Protein AF-A0A8V0X7R8-F1 (afdb_monomer)

Organism: Gallus gallus (NCBI:txid9031)

Foldseek 3Di:
DPQQQDPAAQDFGDLLVLLCLQADDPVVCVVVVHDDQCPDPSGPPNVHNDDPVDDSNVVNVVVVVVVVVVVVCVVVVVDDDPDPPDD

pLDDT: mean 88.27, std 10.84, range [44.47, 96.19]

Radius of gyration: 16.26 Å; Cα contacts (8 Å, |Δi|>4): 74; chains: 1; bounding box: 36×31×41 Å

Nearest PDB structures (foldseek):
  5i0h-assembly1_A  TM=9.943E-01  e=3.169E-09  Homo sapiens
  1mne-assembly1_A  TM=9.671E-01  e=3.871E-07  Dictyostelium discoideum
  1mmd-assembly1_A  TM=9.704E-01  e=7.246E-07  Dictyostelium discoideum
  2xo8-assembly1_A  TM=9.640E-01  e=9.573E-07  Dictyostelium discoideum
  3mkd-assembly1_A  TM=9.697E-01  e=1.265E-06  Dictyostelium discoideum

Mean predicted aligned error: 6.34 Å

Solvent-accessible surface area (backbone atoms only — not comparable to full-atom values): 5350 Å² total; per-residue (Å²): 136,60,56,69,80,50,55,56,81,67,36,57,50,70,64,65,62,54,7,48,64,60,45,57,53,70,72,54,28,61,76,68,72,58,67,63,61,78,80,35,75,62,40,43,75,23,78,24,79,80,58,94,90,59,57,41,43,57,53,27,53,52,51,50,53,51,52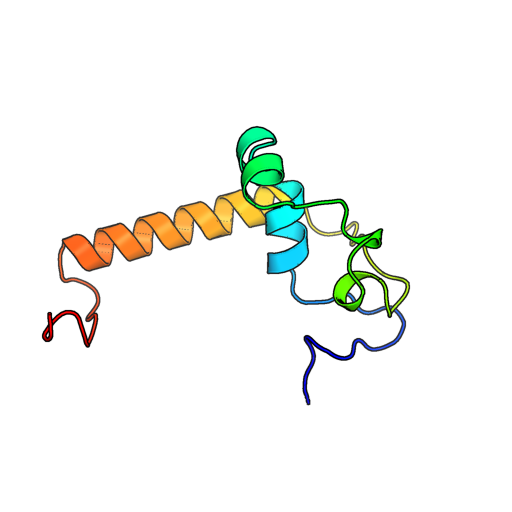,52,52,52,51,50,36,41,76,72,63,77,44,92,74,95,76,87,87,81,129

Sequence (87 aa):
QNRVVRQNPGERNYHIFYALLAGIEEREKDAFYLSVPENYHYLNQSGCIVDKTISDKDSFKEVISFIWILWEMQSYGVIYRPEMSKM

InterPro domains:
  IPR001609 Myosin head, motor domain-like [PF00063] (2-66)
  IPR001609 Myosin head, motor domain-like [PS51456] (1-87)
  IPR027417 P-loop containing nucleoside triphosphate hydrolase [SSF52540] (2-67)
  IPR036961 Kinesin motor domain superfamily [G3DSA:3.40.850.10] (1-84)
  IPR051724 Actin-based Motor Myosin [PTHR46049] (1-67)

Secondary structure (DSSP, 8-state):
--TTT---TT----HHHHHHHHHS-HHHHHHTT---GGG-TTTSTTS----TTS-HHHHHHHHHHHHHHHHHHHHTTSS--------

Structure (mmCIF, N/CA/C/O backbone):
data_AF-A0A8V0X7R8-F1
#
_entry.id   AF-A0A8V0X7R8-F1
#
loop_
_atom_site.group_PDB
_atom_site.id
_atom_site.type_symbol
_atom_site.label_atom_id
_atom_site.label_alt_id
_atom_site.label_comp_id
_atom_site.label_asym_id
_atom_site.label_entity_id
_atom_site.label_seq_id
_atom_site.pdbx_PDB_ins_code
_atom_site.Cartn_x
_atom_site.Cartn_y
_atom_site.Cartn_z
_atom_site.occupancy
_atom_site.B_iso_or_equiv
_atom_site.auth_seq_id
_atom_site.auth_comp_id
_atom_site.auth_asym_id
_atom_site.auth_atom_id
_atom_site.pdbx_PDB_model_num
ATOM 1 N N . GLN A 1 1 ? 11.134 -13.744 14.195 1.00 55.78 1 GLN A N 1
ATOM 2 C CA . GLN A 1 1 ? 9.860 -13.015 14.377 1.00 55.78 1 GLN A CA 1
ATOM 3 C C . GLN A 1 1 ? 9.304 -12.660 13.008 1.00 55.78 1 GLN A C 1
ATOM 5 O O . GLN A 1 1 ? 10.063 -12.159 12.192 1.00 55.78 1 GLN A O 1
ATOM 10 N N . ASN A 1 2 ? 8.029 -12.945 12.730 1.00 81.12 2 ASN A N 1
ATOM 11 C CA . ASN A 1 2 ? 7.395 -12.595 11.457 1.00 81.12 2 ASN A CA 1
ATOM 12 C C . ASN A 1 2 ? 6.500 -11.361 11.659 1.00 81.12 2 ASN A C 1
ATOM 14 O O . ASN A 1 2 ? 5.330 -11.498 12.009 1.00 81.12 2 ASN A O 1
ATOM 18 N N . ARG A 1 3 ? 7.078 -10.166 11.475 1.00 84.56 3 ARG A N 1
ATOM 19 C CA . ARG A 1 3 ? 6.393 -8.871 11.657 1.00 84.56 3 ARG A CA 1
ATOM 20 C C . ARG A 1 3 ? 5.244 -8.660 10.664 1.00 84.56 3 ARG A C 1
ATOM 22 O O . ARG A 1 3 ? 4.297 -7.937 10.954 1.00 84.56 3 ARG A O 1
ATOM 29 N N . VAL A 1 4 ? 5.310 -9.325 9.508 1.00 86.62 4 VAL A N 1
ATOM 30 C CA . VAL A 1 4 ? 4.237 -9.283 8.507 1.00 86.62 4 VAL A CA 1
ATOM 31 C C . VAL A 1 4 ? 2.983 -9.970 9.043 1.00 86.62 4 VAL A C 1
ATOM 33 O O . VAL A 1 4 ? 1.886 -9.461 8.854 1.00 86.62 4 VAL A O 1
ATOM 36 N N . VAL A 1 5 ? 3.151 -11.097 9.739 1.00 87.69 5 VAL A N 1
ATOM 37 C CA . VAL A 1 5 ? 2.035 -11.933 10.211 1.00 87.69 5 VAL A CA 1
ATOM 38 C C . VAL A 1 5 ? 1.531 -11.522 11.595 1.00 87.69 5 VAL A C 1
ATOM 40 O O . VAL A 1 5 ? 0.373 -11.783 11.906 1.00 87.69 5 VAL A O 1
ATOM 43 N N . ARG A 1 6 ? 2.379 -10.913 12.436 1.00 85.19 6 ARG A N 1
ATOM 44 C CA . ARG A 1 6 ? 2.010 -10.449 13.781 1.00 85.19 6 ARG A CA 1
ATOM 45 C C . ARG A 1 6 ? 2.563 -9.058 14.061 1.00 85.19 6 ARG A C 1
ATOM 47 O O . ARG A 1 6 ? 3.772 -8.848 13.970 1.00 85.19 6 ARG A O 1
ATOM 54 N N . GLN A 1 7 ? 1.678 -8.156 14.473 1.00 87.25 7 GLN A N 1
ATOM 55 C CA . GLN A 1 7 ? 2.008 -6.805 14.923 1.00 87.25 7 GLN A CA 1
ATOM 56 C C . GLN A 1 7 ? 1.805 -6.702 16.437 1.00 87.25 7 GLN A C 1
ATOM 58 O O . GLN A 1 7 ? 0.880 -7.308 16.982 1.00 87.25 7 GLN A O 1
ATOM 63 N N . ASN A 1 8 ? 2.657 -5.940 17.124 1.00 84.44 8 ASN A N 1
ATOM 64 C CA . ASN A 1 8 ? 2.399 -5.619 18.524 1.00 84.44 8 ASN A CA 1
ATOM 65 C C . ASN A 1 8 ? 1.196 -4.660 18.620 1.00 84.44 8 ASN A C 1
ATOM 67 O O . ASN A 1 8 ? 0.961 -3.878 17.692 1.00 84.44 8 ASN A O 1
ATOM 71 N N . PRO A 1 9 ? 0.428 -4.682 19.723 1.00 83.75 9 PRO A N 1
ATOM 72 C CA . PRO A 1 9 ? -0.648 -3.718 19.939 1.00 83.75 9 PRO A CA 1
ATOM 73 C C . PRO A 1 9 ? -0.142 -2.276 19.798 1.00 83.75 9 PRO A C 1
ATOM 75 O O . PRO A 1 9 ? 0.872 -1.917 20.393 1.00 83.75 9 PRO A O 1
ATOM 78 N N . GLY A 1 10 ? -0.834 -1.459 18.999 1.00 85.12 10 GLY A N 1
ATOM 79 C CA . GLY A 1 10 ? -0.433 -0.074 18.726 1.00 85.12 10 GLY A CA 1
ATOM 80 C C . GLY A 1 10 ? 0.658 0.106 17.660 1.00 85.12 10 GLY A C 1
ATOM 81 O O . GLY A 1 10 ? 0.900 1.238 17.247 1.00 85.12 10 GLY A O 1
ATOM 82 N N . GLU A 1 11 ? 1.277 -0.966 17.157 1.00 88.31 11 GLU A N 1
ATOM 83 C CA . GLU A 1 11 ? 2.243 -0.887 16.056 1.00 88.31 11 GLU A CA 1
ATOM 84 C C . GLU A 1 11 ? 1.590 -1.177 14.704 1.00 88.31 11 GLU A C 1
ATOM 86 O O . GLU A 1 11 ? 0.825 -2.126 14.547 1.00 88.31 11 GLU A O 1
ATOM 91 N N . ARG A 1 12 ? 1.953 -0.402 13.685 1.00 91.38 12 ARG A N 1
ATOM 92 C CA . ARG A 1 12 ? 1.580 -0.686 12.295 1.00 91.38 12 ARG A CA 1
ATOM 93 C C . ARG A 1 12 ? 2.515 -1.710 11.648 1.00 91.38 12 ARG A C 1
ATOM 95 O O . ARG A 1 12 ? 3.655 -1.917 12.082 1.00 91.38 12 ARG A O 1
ATOM 102 N N . ASN A 1 13 ? 2.040 -2.334 10.572 1.00 93.62 13 ASN A N 1
ATOM 103 C CA . ASN A 1 13 ? 2.876 -3.171 9.709 1.00 93.62 13 ASN A CA 1
ATOM 104 C C . ASN A 1 13 ? 3.884 -2.299 8.918 1.00 93.62 13 ASN A C 1
ATOM 106 O O . ASN A 1 13 ? 3.936 -1.078 9.086 1.00 93.62 13 ASN A O 1
ATOM 110 N N . TYR A 1 14 ? 4.700 -2.901 8.050 1.00 93.31 14 TYR A N 1
ATOM 111 C CA . TYR A 1 14 ? 5.664 -2.157 7.233 1.00 93.31 14 TYR A CA 1
ATOM 112 C C . TYR A 1 14 ? 4.995 -1.051 6.409 1.00 93.31 14 TYR A C 1
ATOM 114 O O . TYR A 1 14 ? 3.943 -1.257 5.802 1.00 93.31 14 TYR A O 1
ATOM 122 N N . HIS A 1 15 ? 5.654 0.109 6.339 1.00 92.69 15 HIS A N 1
ATOM 123 C CA . HIS A 1 15 ? 5.144 1.300 5.654 1.00 92.69 15 HIS A CA 1
ATOM 124 C C . HIS A 1 15 ? 4.769 1.045 4.194 1.00 92.69 15 HIS A C 1
ATOM 126 O O . HIS A 1 15 ? 3.779 1.594 3.724 1.00 92.69 15 HIS A O 1
ATOM 132 N N . ILE A 1 16 ? 5.494 0.153 3.511 1.00 93.56 16 ILE A N 1
ATOM 133 C CA . ILE A 1 16 ? 5.270 -0.160 2.097 1.00 93.56 16 ILE A CA 1
ATOM 134 C C . ILE A 1 16 ? 3.836 -0.608 1.789 1.00 93.56 16 ILE A C 1
ATOM 136 O O . ILE A 1 16 ? 3.318 -0.263 0.734 1.00 93.56 16 ILE A O 1
ATOM 140 N N . PHE A 1 17 ? 3.169 -1.321 2.704 1.00 94.81 17 PHE A N 1
ATOM 141 C CA . PHE A 1 17 ? 1.796 -1.779 2.476 1.00 94.81 17 PHE A CA 1
ATOM 142 C C . PHE A 1 17 ? 0.814 -0.611 2.419 1.00 94.81 17 PHE A C 1
ATOM 144 O O . PHE A 1 17 ? -0.018 -0.536 1.524 1.00 94.81 17 PHE A O 1
ATOM 151 N N . TYR A 1 18 ? 0.941 0.329 3.349 1.00 95.06 18 TYR A N 1
ATOM 152 C CA . TYR A 1 18 ? 0.069 1.497 3.422 1.00 95.06 18 TYR A CA 1
ATOM 153 C C . TYR A 1 18 ? 0.414 2.506 2.324 1.00 95.06 18 TYR A C 1
ATOM 155 O O . TYR A 1 18 ? -0.487 3.058 1.703 1.00 95.06 18 TYR A O 1
ATOM 163 N N . ALA A 1 19 ? 1.706 2.681 2.024 1.00 95.50 19 ALA A N 1
ATOM 164 C CA . ALA A 1 19 ? 2.171 3.511 0.920 1.00 95.50 19 ALA A CA 1
ATOM 165 C C . ALA A 1 19 ? 1.620 3.015 -0.424 1.00 95.50 19 ALA A C 1
ATOM 167 O O . ALA A 1 19 ? 1.063 3.800 -1.185 1.00 95.50 19 ALA A O 1
ATOM 168 N N . LEU A 1 20 ? 1.687 1.703 -0.681 1.00 95.50 20 LEU A N 1
ATOM 169 C CA . LEU A 1 20 ? 1.105 1.087 -1.873 1.00 95.50 20 LEU A CA 1
ATOM 170 C C . LEU A 1 20 ? -0.392 1.397 -1.991 1.00 95.50 20 LEU A C 1
ATOM 172 O O . LEU A 1 20 ? -0.824 1.920 -3.012 1.00 95.50 20 LEU A O 1
ATOM 176 N N . LEU A 1 21 ? -1.172 1.127 -0.940 1.00 94.94 21 LEU A N 1
ATOM 177 C CA . LEU A 1 21 ? -2.624 1.340 -0.954 1.00 94.94 21 LEU A CA 1
ATOM 178 C C . LEU A 1 21 ? -3.013 2.827 -1.068 1.00 94.94 21 LEU A C 1
ATOM 180 O O . LEU A 1 21 ? -4.050 3.150 -1.650 1.00 94.94 21 LEU A O 1
ATOM 184 N N . ALA A 1 22 ? -2.194 3.737 -0.538 1.00 94.69 22 ALA A N 1
ATOM 185 C CA . ALA A 1 22 ? -2.444 5.177 -0.579 1.00 94.69 22 ALA A CA 1
ATOM 186 C C . ALA A 1 22 ? -2.012 5.843 -1.896 1.00 94.69 22 ALA A C 1
ATOM 188 O O . ALA A 1 22 ? -2.599 6.854 -2.289 1.00 94.69 22 ALA A O 1
ATOM 189 N N . GLY A 1 23 ? -0.962 5.332 -2.541 1.00 93.56 23 GLY A N 1
ATOM 190 C CA . GLY A 1 23 ? -0.282 6.018 -3.637 1.00 93.56 23 GLY A CA 1
ATOM 191 C C . GLY A 1 23 ? -0.544 5.471 -5.039 1.00 93.56 23 GLY A C 1
ATOM 192 O O . GLY A 1 23 ? -0.385 6.227 -5.995 1.00 93.56 23 GLY A O 1
ATOM 193 N N . ILE A 1 24 ? -0.949 4.206 -5.167 1.00 94.38 24 ILE A N 1
ATOM 194 C CA . ILE A 1 24 ? -1.228 3.578 -6.465 1.00 94.38 24 ILE A CA 1
ATOM 195 C C . ILE A 1 24 ? -2.489 4.170 -7.127 1.00 94.38 24 ILE A C 1
ATOM 197 O O . ILE A 1 24 ? -3.405 4.622 -6.429 1.00 94.38 24 ILE A O 1
ATOM 201 N N . GLU A 1 25 ? -2.551 4.189 -8.462 1.00 94.50 25 GLU A N 1
ATOM 202 C CA . GLU A 1 25 ? -3.702 4.743 -9.182 1.00 94.50 25 GLU A CA 1
ATOM 203 C C . GLU A 1 25 ? -4.955 3.874 -9.006 1.00 94.50 25 GLU A C 1
ATOM 205 O O . GLU A 1 25 ? -4.873 2.650 -8.953 1.00 94.50 25 GLU A O 1
ATOM 210 N N . GLU A 1 26 ? -6.144 4.484 -8.983 1.00 92.12 26 GLU A N 1
ATOM 211 C CA . GLU A 1 26 ? -7.410 3.749 -8.791 1.00 92.12 26 GLU A CA 1
ATOM 212 C C . GLU A 1 26 ? -7.623 2.648 -9.843 1.00 92.12 26 GLU A C 1
ATOM 214 O O . GLU A 1 26 ? -8.021 1.538 -9.505 1.00 92.12 26 GLU A O 1
ATOM 219 N N . ARG A 1 27 ? -7.253 2.901 -11.107 1.00 94.88 27 ARG A N 1
ATOM 220 C CA . ARG A 1 27 ? -7.314 1.881 -12.169 1.00 94.88 27 ARG A CA 1
ATOM 221 C C . ARG A 1 27 ? -6.475 0.647 -11.825 1.00 94.88 27 ARG A C 1
ATOM 223 O O . ARG A 1 27 ? -6.876 -0.478 -12.116 1.00 94.88 27 ARG A O 1
ATOM 230 N N . GLU A 1 28 ? -5.291 0.855 -11.263 1.00 93.69 28 GLU A N 1
ATOM 231 C CA . GLU A 1 28 ? -4.393 -0.226 -10.869 1.00 93.69 28 GLU A CA 1
ATOM 232 C C . GLU A 1 28 ? -4.892 -0.912 -9.594 1.00 93.69 28 GLU A C 1
ATOM 234 O O . GLU A 1 28 ? -4.782 -2.133 -9.489 1.00 93.69 28 GLU A O 1
ATOM 239 N N . LYS A 1 29 ? -5.510 -0.173 -8.658 1.00 94.06 29 LYS A N 1
ATOM 240 C CA . LYS A 1 29 ? -6.182 -0.783 -7.500 1.00 94.06 29 LYS A CA 1
ATOM 241 C C . LYS A 1 29 ? -7.226 -1.788 -7.945 1.00 94.06 29 LYS A C 1
ATOM 243 O O . LYS A 1 29 ? -7.197 -2.919 -7.470 1.00 94.06 29 LYS A O 1
ATOM 248 N N . ASP A 1 30 ? -8.077 -1.408 -8.891 1.00 93.50 30 ASP A N 1
ATOM 249 C CA . ASP A 1 30 ? -9.099 -2.298 -9.436 1.00 93.50 30 ASP A CA 1
ATOM 250 C C . ASP A 1 30 ? -8.470 -3.515 -10.126 1.00 93.50 30 ASP A C 1
ATOM 252 O O . ASP A 1 30 ? -8.884 -4.650 -9.891 1.00 93.50 30 ASP A O 1
ATOM 256 N N . ALA A 1 31 ? -7.420 -3.302 -10.927 1.00 95.88 31 ALA A N 1
ATOM 257 C CA . ALA A 1 31 ? -6.722 -4.377 -11.634 1.00 95.88 31 ALA A CA 1
ATOM 258 C C . ALA A 1 31 ? -6.060 -5.398 -10.689 1.00 95.88 31 ALA A C 1
ATOM 260 O O . ALA A 1 31 ? -6.010 -6.589 -11.002 1.00 95.88 31 ALA A O 1
ATOM 261 N N . PHE A 1 32 ? -5.562 -4.943 -9.536 1.00 94.31 32 PHE A N 1
ATOM 262 C CA . PHE A 1 32 ? -4.904 -5.777 -8.528 1.00 94.31 32 PHE A CA 1
ATOM 263 C C . PHE A 1 32 ? -5.815 -6.170 -7.357 1.00 94.31 32 PHE A C 1
ATOM 265 O O . PHE A 1 32 ? -5.339 -6.790 -6.405 1.00 94.31 32 PHE A O 1
ATOM 272 N N . TYR A 1 33 ? -7.111 -5.849 -7.422 1.00 94.31 33 TYR A N 1
ATOM 273 C CA . TYR A 1 33 ? -8.085 -6.099 -6.353 1.00 94.31 33 TYR A CA 1
ATOM 274 C C . TYR A 1 33 ? -7.638 -5.523 -4.997 1.00 94.31 33 TYR A C 1
ATOM 276 O O . TYR A 1 33 ? -7.773 -6.155 -3.943 1.00 94.31 33 TYR A O 1
ATOM 284 N N . LEU A 1 34 ? -7.062 -4.320 -5.030 1.00 95.31 34 LEU A N 1
ATOM 285 C CA . LEU A 1 34 ? -6.620 -3.603 -3.844 1.00 95.31 34 LEU A CA 1
ATOM 286 C C . LEU A 1 34 ? -7.780 -2.845 -3.193 1.00 95.31 34 LEU A C 1
ATOM 288 O O . LEU A 1 34 ? -8.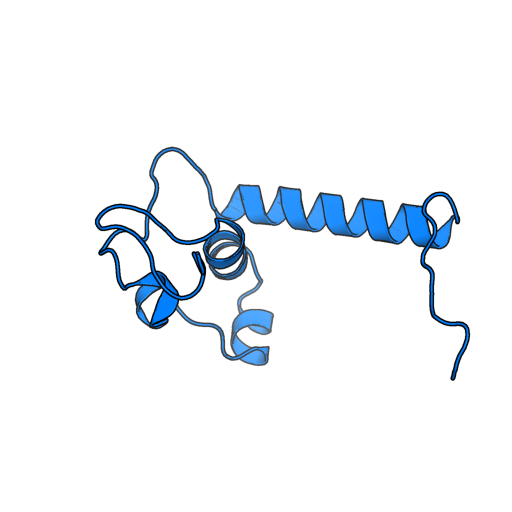648 -2.295 -3.862 1.00 95.31 34 LEU A O 1
ATOM 292 N N . SER A 1 35 ? -7.785 -2.812 -1.865 1.00 94.31 35 SER A N 1
ATOM 293 C CA . SER A 1 35 ? -8.829 -2.191 -1.052 1.00 94.31 35 SER A CA 1
ATOM 294 C C . SER A 1 35 ? -8.225 -1.330 0.060 1.00 94.31 35 SER A C 1
ATOM 296 O O . SER A 1 35 ? -7.019 -1.090 0.100 1.00 94.31 35 SER A O 1
ATOM 298 N N . VAL A 1 36 ? -9.057 -0.846 0.978 1.00 93.19 36 VAL A N 1
ATOM 299 C CA . VAL A 1 36 ? -8.598 -0.067 2.133 1.00 93.19 36 VAL A CA 1
ATOM 300 C C . VAL A 1 36 ? -7.857 -0.957 3.149 1.00 93.19 36 VAL A C 1
ATOM 302 O O . VAL A 1 36 ? -8.177 -2.147 3.257 1.00 93.19 36 VAL A O 1
ATOM 305 N N . PRO A 1 37 ? -6.867 -0.428 3.899 1.00 93.50 37 PRO A N 1
ATOM 306 C CA . PRO A 1 37 ? -6.055 -1.207 4.840 1.00 93.50 37 PRO A CA 1
ATOM 307 C C . PRO A 1 37 ? -6.863 -2.030 5.856 1.00 93.50 37 PRO A C 1
ATOM 309 O O . PRO A 1 37 ? -6.460 -3.133 6.218 1.00 93.50 37 PRO A O 1
ATOM 312 N N . GLU A 1 38 ? -8.021 -1.528 6.283 1.00 93.94 38 GLU A N 1
ATOM 313 C CA . GLU A 1 38 ? -8.929 -2.149 7.255 1.00 93.94 38 GLU A CA 1
ATOM 314 C C . GLU A 1 38 ? -9.426 -3.529 6.803 1.00 93.94 38 GLU A C 1
ATOM 316 O O . GLU A 1 38 ? -9.687 -4.399 7.640 1.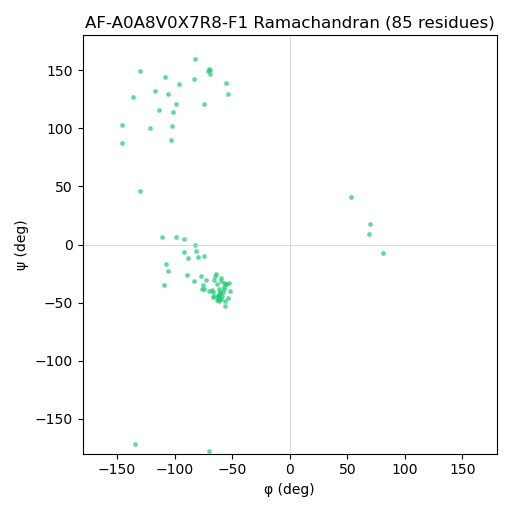00 93.94 38 GLU A O 1
ATOM 321 N N . ASN A 1 39 ? -9.521 -3.743 5.487 1.00 94.38 39 ASN A N 1
ATOM 322 C CA . ASN A 1 39 ? -9.992 -4.992 4.889 1.00 94.38 39 ASN A CA 1
ATOM 323 C C . ASN A 1 39 ? -8.914 -6.085 4.870 1.00 94.38 39 ASN A C 1
ATOM 325 O O . ASN A 1 39 ? -9.213 -7.247 4.593 1.00 94.38 39 ASN A O 1
ATOM 329 N N . TYR A 1 40 ? -7.661 -5.744 5.178 1.00 93.75 40 TYR A N 1
ATOM 330 C CA . TYR A 1 40 ? -6.560 -6.696 5.190 1.00 93.75 40 TYR A CA 1
ATOM 331 C C . TYR A 1 40 ? -6.266 -7.183 6.599 1.00 93.75 40 TYR A C 1
ATOM 333 O O . TYR A 1 40 ? -5.861 -6.421 7.479 1.00 93.75 40 TYR A O 1
ATOM 341 N N . HIS A 1 41 ? -6.363 -8.503 6.782 1.00 92.25 41 HIS A N 1
ATOM 342 C CA . HIS A 1 41 ? -6.100 -9.143 8.067 1.00 92.25 41 HIS A CA 1
ATOM 343 C C . HIS A 1 41 ? -4.744 -8.740 8.656 1.00 92.25 41 HIS A C 1
ATOM 345 O O . HIS A 1 41 ? -4.686 -8.491 9.845 1.00 92.25 41 HIS A O 1
ATOM 351 N N . TYR A 1 42 ? -3.679 -8.616 7.857 1.00 92.88 42 TYR A N 1
ATOM 352 C CA . TYR A 1 42 ? -2.335 -8.267 8.346 1.00 92.88 42 TYR A CA 1
ATOM 353 C C . TYR A 1 42 ? -2.086 -6.772 8.578 1.00 92.88 42 TYR A C 1
ATOM 355 O O . TYR A 1 42 ? -1.013 -6.408 9.058 1.00 92.88 42 TYR A O 1
ATOM 363 N N . LEU A 1 43 ? -3.028 -5.896 8.230 1.00 92.75 43 LEU A N 1
ATOM 364 C CA . LEU A 1 43 ? -2.886 -4.450 8.433 1.00 92.75 43 LEU A CA 1
ATOM 365 C C . LEU A 1 43 ? -3.769 -3.930 9.573 1.00 92.75 43 LEU A C 1
ATOM 367 O O . LEU A 1 43 ? -3.494 -2.853 10.093 1.00 92.75 43 LEU A O 1
ATOM 371 N N . ASN A 1 44 ? -4.774 -4.709 9.988 1.00 91.62 44 ASN A N 1
ATOM 372 C CA . ASN A 1 44 ? -5.789 -4.315 10.969 1.00 91.62 44 ASN A CA 1
ATOM 373 C C . ASN A 1 44 ? -5.683 -5.053 12.329 1.00 91.62 44 ASN A C 1
ATOM 375 O O . ASN A 1 44 ? -6.539 -4.903 13.193 1.00 91.62 44 ASN A O 1
ATOM 379 N N . GLN A 1 45 ? -4.651 -5.870 12.574 1.00 89.88 45 GLN A N 1
ATOM 380 C CA . GLN A 1 45 ? -4.584 -6.670 13.819 1.00 89.88 45 GLN A CA 1
ATOM 381 C C . GLN A 1 45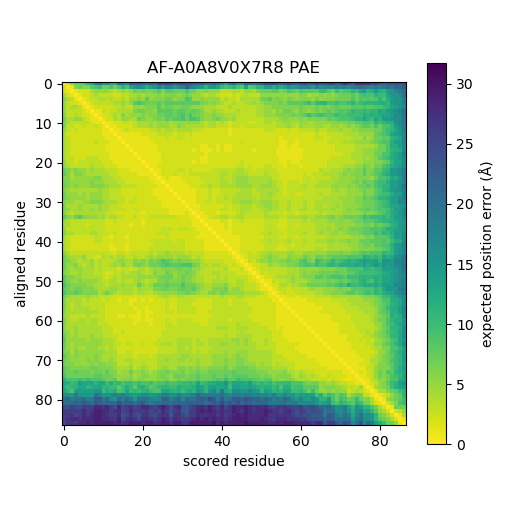 ? -4.273 -5.845 15.067 1.00 89.88 45 GLN A C 1
ATOM 383 O O . GLN A 1 45 ? -4.670 -6.209 16.170 1.00 89.88 45 GLN A O 1
ATOM 388 N N . SER A 1 46 ? -3.513 -4.764 14.908 1.00 87.69 46 SER A N 1
ATOM 389 C CA . SER A 1 46 ? -2.999 -3.968 16.023 1.00 87.69 46 SER A CA 1
ATOM 390 C C . SER A 1 46 ? -3.901 -2.801 16.417 1.00 87.69 46 SER A C 1
ATOM 392 O O . SER A 1 46 ? -3.596 -2.112 17.392 1.00 87.69 46 SER A O 1
ATOM 394 N N . GLY A 1 47 ? -4.963 -2.540 15.643 1.00 85.50 47 GLY A N 1
ATOM 395 C CA . GLY A 1 47 ? -5.792 -1.338 15.763 1.00 85.50 47 GLY A CA 1
ATOM 396 C C . GLY A 1 47 ? -5.087 -0.040 15.342 1.00 85.50 47 GLY A C 1
ATOM 397 O O . GLY A 1 47 ? -5.630 1.040 15.562 1.00 85.50 47 GLY A O 1
ATOM 398 N N . CYS A 1 48 ? -3.888 -0.121 14.750 1.00 87.69 48 CYS A N 1
ATOM 399 C CA . CYS A 1 48 ? -3.084 1.028 14.338 1.00 87.69 48 CYS A CA 1
ATOM 400 C C . CYS A 1 48 ? -2.801 0.975 12.829 1.00 87.69 48 CYS A C 1
ATOM 402 O O . CYS A 1 48 ? -1.931 0.237 12.367 1.00 87.69 48 CYS A O 1
ATOM 404 N N . ILE A 1 49 ? -3.566 1.760 12.065 1.00 88.75 49 ILE A N 1
ATOM 405 C CA . ILE A 1 49 ? -3.484 1.836 10.594 1.00 88.75 49 ILE A CA 1
ATOM 406 C C . ILE A 1 49 ? -2.888 3.172 10.139 1.00 88.75 49 ILE A C 1
ATOM 408 O O . ILE A 1 49 ? -2.152 3.220 9.157 1.00 88.75 49 ILE A O 1
ATOM 412 N N . VAL A 1 50 ? -3.178 4.250 10.869 1.00 87.50 50 VAL A N 1
ATOM 413 C CA . VAL A 1 50 ? -2.770 5.613 10.519 1.00 87.50 50 VAL A CA 1
ATOM 414 C C . VAL A 1 50 ? -1.638 6.063 11.427 1.00 87.50 50 VAL A C 1
ATOM 416 O O . VAL A 1 50 ? -1.760 6.026 12.650 1.00 87.50 50 VAL A O 1
ATOM 419 N N . ASP A 1 51 ? -0.570 6.568 10.819 1.00 88.56 51 ASP A N 1
ATOM 420 C CA . ASP A 1 51 ? 0.496 7.285 11.512 1.00 88.56 51 ASP A CA 1
ATOM 421 C C . ASP A 1 51 ? 0.482 8.744 11.053 1.00 88.56 51 ASP A C 1
ATOM 423 O O . ASP A 1 51 ? 0.693 9.038 9.881 1.00 88.56 51 ASP A O 1
ATOM 427 N N . LYS A 1 52 ? 0.200 9.666 11.977 1.00 87.69 52 LYS A N 1
ATOM 428 C CA . LYS A 1 52 ? 0.031 11.096 11.670 1.00 87.69 52 LYS A CA 1
ATOM 429 C C . LYS A 1 52 ? 1.348 11.814 11.376 1.00 87.69 52 LYS A C 1
ATOM 431 O O . LYS A 1 52 ? 1.320 12.977 10.986 1.00 87.69 52 LYS A O 1
ATOM 436 N N . THR A 1 53 ? 2.484 11.165 11.620 1.00 90.31 53 THR A N 1
ATOM 437 C CA . THR A 1 53 ? 3.808 11.761 11.418 1.00 90.31 53 THR A CA 1
ATOM 438 C C . THR A 1 53 ? 4.341 11.553 10.003 1.00 90.31 53 THR A C 1
ATOM 440 O O . THR A 1 53 ? 5.306 12.212 9.623 1.00 90.31 53 THR A O 1
ATOM 443 N N . ILE A 1 54 ? 3.704 10.682 9.209 1.00 91.00 54 ILE A N 1
ATOM 444 C CA . ILE A 1 54 ? 4.149 10.313 7.864 1.00 91.00 54 ILE A CA 1
ATOM 445 C C . ILE A 1 54 ? 3.019 10.418 6.837 1.00 91.00 54 ILE A C 1
ATOM 447 O O . ILE A 1 54 ? 1.848 10.204 7.139 1.00 91.00 54 ILE A O 1
ATOM 451 N N . SER A 1 55 ? 3.387 10.735 5.596 1.00 94.44 55 SER A N 1
ATOM 452 C CA . SER A 1 55 ? 2.480 10.745 4.447 1.00 94.44 55 SER A CA 1
ATOM 453 C C . SER A 1 55 ? 2.713 9.488 3.618 1.00 94.44 55 SER A C 1
ATOM 455 O O . SER A 1 55 ? 3.663 9.422 2.840 1.00 94.44 55 SER A O 1
ATOM 457 N N . ASP A 1 56 ? 1.834 8.491 3.754 1.00 94.94 56 ASP A N 1
ATOM 458 C CA . ASP A 1 56 ? 1.942 7.228 3.007 1.00 94.94 56 ASP A CA 1
ATOM 459 C C . ASP A 1 56 ? 1.961 7.468 1.480 1.00 94.94 56 ASP A C 1
ATOM 461 O O . ASP A 1 56 ? 2.671 6.787 0.739 1.00 94.94 56 ASP A O 1
ATOM 465 N N . LYS A 1 57 ? 1.246 8.497 1.005 1.00 94.56 57 LYS A N 1
ATOM 466 C CA . LYS A 1 57 ? 1.228 8.890 -0.410 1.00 94.56 57 LYS A CA 1
ATOM 467 C C . LYS A 1 57 ? 2.570 9.444 -0.891 1.00 94.56 57 LYS A C 1
ATOM 469 O O . LYS A 1 57 ? 2.960 9.176 -2.025 1.00 94.56 57 LYS A O 1
ATOM 474 N N . ASP A 1 58 ? 3.269 10.224 -0.070 1.00 95.44 58 ASP A N 1
ATOM 475 C CA . ASP A 1 58 ? 4.585 10.749 -0.450 1.00 95.44 58 ASP A CA 1
ATOM 476 C C . ASP A 1 58 ? 5.659 9.669 -0.332 1.00 95.44 58 ASP A C 1
ATOM 478 O O . ASP A 1 58 ? 6.463 9.518 -1.250 1.00 95.44 58 ASP A O 1
ATOM 482 N N . SER A 1 59 ? 5.579 8.817 0.695 1.00 95.38 59 SER A N 1
ATOM 483 C CA . SER A 1 59 ? 6.427 7.626 0.801 1.00 95.38 59 SER A CA 1
ATOM 484 C C . SER A 1 59 ? 6.293 6.708 -0.418 1.00 95.38 59 SER A C 1
ATOM 486 O O . SER A 1 59 ? 7.288 6.154 -0.880 1.00 95.38 59 SER A O 1
ATOM 488 N N . PHE A 1 60 ? 5.093 6.567 -0.993 1.00 96.19 60 PHE A N 1
ATOM 489 C CA . PHE A 1 60 ? 4.913 5.814 -2.237 1.00 96.19 60 PHE A CA 1
ATOM 490 C C . PHE A 1 60 ? 5.695 6.423 -3.402 1.00 96.19 60 PHE A C 1
ATOM 492 O O . PHE A 1 60 ? 6.406 5.704 -4.102 1.00 96.19 60 PHE A O 1
ATOM 499 N N . LYS A 1 61 ? 5.616 7.746 -3.592 1.00 95.56 61 LYS A N 1
ATOM 500 C CA . LYS A 1 61 ? 6.356 8.438 -4.661 1.00 95.56 61 LYS A CA 1
ATOM 501 C C . LYS A 1 61 ? 7.863 8.260 -4.504 1.00 95.56 61 LYS A C 1
ATOM 503 O O . LYS A 1 61 ? 8.547 8.020 -5.495 1.00 95.56 61 LYS A O 1
ATOM 508 N N . GLU A 1 62 ? 8.371 8.359 -3.277 1.00 95.94 62 GLU A N 1
ATOM 509 C CA . GLU A 1 62 ? 9.789 8.148 -2.974 1.00 95.94 62 GLU A CA 1
ATOM 510 C C . GLU A 1 62 ? 10.230 6.725 -3.325 1.00 95.94 62 GLU A C 1
ATOM 512 O O . GLU A 1 62 ? 11.224 6.544 -4.030 1.00 95.94 62 GLU A O 1
ATOM 517 N N . VAL A 1 63 ? 9.462 5.716 -2.899 1.00 95.31 63 VAL A N 1
ATOM 518 C CA . VAL A 1 63 ? 9.757 4.307 -3.193 1.00 95.31 63 VAL A CA 1
ATOM 519 C C . VAL A 1 63 ? 9.729 4.037 -4.693 1.00 95.31 63 VAL A C 1
ATOM 521 O O . VAL A 1 63 ? 10.646 3.407 -5.215 1.00 95.31 63 VAL A O 1
ATOM 524 N N . ILE A 1 64 ? 8.706 4.519 -5.400 1.00 94.25 64 ILE A N 1
ATOM 525 C CA . ILE A 1 64 ? 8.594 4.330 -6.846 1.00 94.25 64 ILE A CA 1
ATOM 526 C C . ILE A 1 64 ? 9.760 5.013 -7.559 1.00 94.25 64 ILE A C 1
ATOM 528 O O . ILE A 1 64 ? 10.428 4.366 -8.359 1.00 94.25 64 ILE A O 1
ATOM 532 N N . SER A 1 65 ? 10.073 6.266 -7.221 1.00 95.88 65 SER A N 1
ATOM 533 C CA . SER A 1 65 ? 11.237 6.985 -7.759 1.00 95.88 65 SER A CA 1
ATOM 534 C C . SER A 1 65 ? 12.537 6.200 -7.560 1.00 95.88 65 SER A C 1
ATOM 536 O O . SER A 1 65 ? 13.306 6.007 -8.502 1.00 95.88 65 SER A O 1
ATOM 538 N N . PHE A 1 66 ? 12.752 5.661 -6.359 1.00 95.62 66 PHE A N 1
ATOM 539 C CA . PHE A 1 66 ? 13.914 4.830 -6.068 1.00 95.62 66 PHE A CA 1
ATOM 540 C C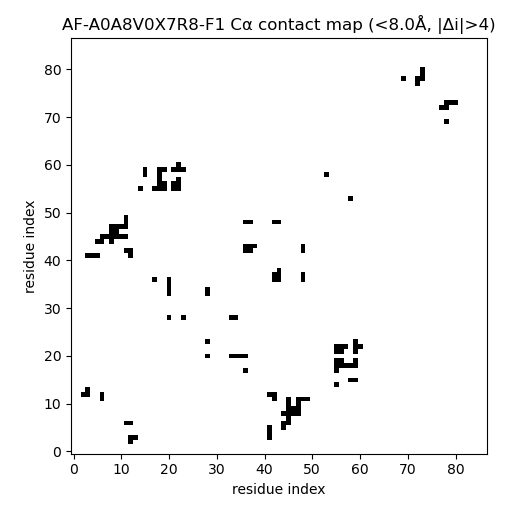 . PHE A 1 66 ? 13.949 3.550 -6.917 1.00 95.62 66 PHE A C 1
ATOM 542 O O . PHE A 1 66 ? 14.990 3.227 -7.484 1.00 95.62 66 PHE A O 1
ATOM 549 N N . ILE A 1 67 ? 12.820 2.845 -7.060 1.00 93.06 67 ILE A N 1
ATOM 550 C CA . ILE A 1 67 ? 12.717 1.645 -7.907 1.00 93.06 67 ILE A CA 1
ATOM 551 C C . ILE A 1 67 ? 13.027 1.979 -9.373 1.00 93.06 67 ILE A C 1
ATOM 553 O O . ILE A 1 67 ? 13.751 1.221 -10.017 1.00 93.06 67 ILE A O 1
ATOM 557 N N . TRP A 1 68 ? 12.544 3.112 -9.889 1.00 94.06 68 TRP A N 1
ATOM 558 C CA . TRP A 1 68 ? 12.867 3.579 -11.242 1.00 94.06 68 TRP A CA 1
ATOM 559 C C . TRP A 1 68 ? 14.359 3.844 -11.418 1.00 94.06 68 TRP A C 1
ATOM 561 O O . TRP A 1 68 ? 14.949 3.386 -12.392 1.00 94.06 68 TRP A O 1
ATOM 571 N N . ILE A 1 69 ? 14.988 4.531 -10.462 1.00 94.25 69 ILE A N 1
ATOM 572 C CA . ILE A 1 69 ? 16.432 4.794 -10.493 1.00 94.25 69 ILE A CA 1
ATOM 573 C C . ILE A 1 69 ? 17.214 3.479 -10.468 1.00 94.25 69 ILE A C 1
ATOM 575 O O . ILE A 1 69 ? 18.141 3.304 -11.256 1.00 94.25 69 ILE A O 1
ATOM 579 N N . LEU A 1 70 ? 16.832 2.530 -9.608 1.00 92.50 70 LEU A N 1
ATOM 5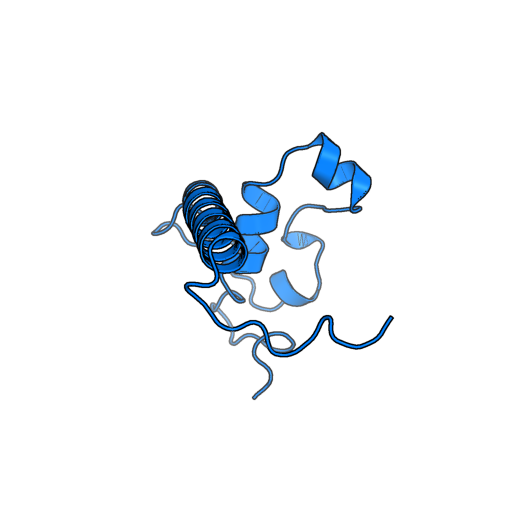80 C CA . LEU A 1 70 ? 17.466 1.213 -9.567 1.00 92.50 70 LEU A CA 1
ATOM 581 C C . LEU A 1 70 ? 17.309 0.461 -10.890 1.00 92.50 70 LEU A C 1
ATOM 583 O O . LEU A 1 70 ? 18.272 -0.124 -11.380 1.00 92.50 70 LEU A O 1
ATOM 587 N N . TRP A 1 71 ? 16.115 0.486 -11.480 1.00 90.94 71 TRP A N 1
ATOM 588 C CA . TRP A 1 71 ? 15.863 -0.128 -12.779 1.00 90.94 71 TRP A CA 1
ATOM 589 C C . TRP A 1 71 ? 16.763 0.468 -13.864 1.00 90.94 71 TRP A C 1
ATOM 591 O O . TRP A 1 71 ? 17.382 -0.258 -14.642 1.00 90.94 71 TRP A O 1
ATOM 601 N N . GLU A 1 72 ? 16.890 1.789 -13.872 1.00 92.19 72 GLU A N 1
ATOM 602 C CA . GLU A 1 72 ? 17.715 2.515 -14.824 1.00 92.19 72 GLU A CA 1
ATOM 603 C C . GLU A 1 72 ? 19.208 2.194 -14.640 1.00 92.19 72 GLU A C 1
ATOM 605 O O . GLU A 1 72 ? 19.908 1.856 -15.595 1.00 92.19 72 GLU A O 1
ATOM 610 N N . MET A 1 73 ? 19.694 2.171 -13.396 1.00 90.81 73 MET A N 1
ATOM 611 C CA . MET A 1 73 ? 21.056 1.731 -13.078 1.00 90.81 73 MET A CA 1
ATOM 612 C C . MET A 1 73 ? 21.315 0.281 -13.512 1.00 90.81 73 MET A C 1
ATOM 614 O O . MET A 1 73 ? 22.442 -0.052 -13.883 1.00 90.81 73 MET A O 1
ATOM 618 N N . GLN A 1 74 ? 20.294 -0.583 -13.489 1.00 88.06 74 GLN A N 1
ATOM 619 C CA . GLN A 1 74 ? 20.394 -1.955 -13.987 1.00 88.06 74 GLN A CA 1
ATOM 620 C C . GLN A 1 74 ? 20.510 -1.990 -15.518 1.00 88.06 74 GLN A C 1
ATOM 622 O O . GLN A 1 74 ? 21.297 -2.772 -16.046 1.00 88.06 74 GLN A O 1
ATOM 627 N N . SER A 1 75 ? 19.765 -1.134 -16.224 1.00 88.56 75 SER A N 1
ATOM 628 C CA . SER A 1 75 ? 19.824 -0.986 -17.688 1.00 88.56 75 SER A CA 1
ATOM 629 C C . SER A 1 75 ? 21.211 -0.532 -18.164 1.00 88.56 75 SER A C 1
ATOM 631 O O . SER A 1 75 ? 21.736 -1.049 -19.148 1.00 88.56 75 SER A O 1
ATOM 633 N N . TYR A 1 76 ? 21.861 0.358 -17.406 1.00 89.44 76 TYR A N 1
ATOM 634 C CA . TYR A 1 76 ? 23.235 0.806 -17.668 1.00 89.44 76 TYR A CA 1
ATOM 635 C C . TYR A 1 76 ? 24.330 -0.140 -17.145 1.00 89.44 76 TYR A C 1
ATOM 637 O O . TYR A 1 76 ? 25.513 0.159 -17.298 1.00 89.44 76 TYR 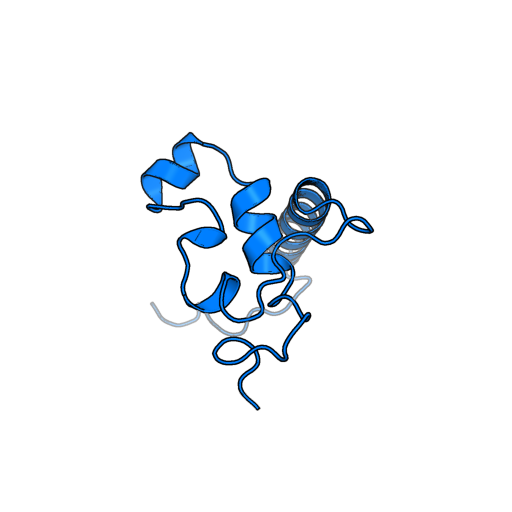A O 1
ATOM 645 N N . GLY A 1 77 ? 23.976 -1.258 -16.501 1.00 85.44 77 GLY A N 1
ATOM 646 C CA . GLY A 1 77 ? 24.949 -2.209 -15.948 1.00 85.44 77 GLY A CA 1
ATOM 647 C C . GLY A 1 77 ? 25.735 -1.692 -14.735 1.00 85.44 77 GLY A C 1
ATOM 648 O O . GLY A 1 77 ? 26.776 -2.250 -14.398 1.00 85.44 77 GLY A O 1
ATOM 649 N N . VAL A 1 78 ? 25.250 -0.638 -14.069 1.00 85.44 78 VAL A N 1
ATOM 650 C CA . VAL A 1 78 ? 25.875 -0.040 -12.873 1.00 85.44 78 VAL A CA 1
ATOM 651 C C . VAL A 1 78 ? 25.599 -0.881 -11.622 1.00 85.44 78 VAL A C 1
ATOM 653 O O . VAL A 1 78 ? 26.402 -0.893 -10.689 1.00 85.44 78 VAL A O 1
ATOM 656 N N . ILE A 1 79 ? 24.484 -1.619 -11.606 1.00 82.62 79 ILE A N 1
ATOM 657 C CA . ILE A 1 79 ? 24.163 -2.605 -10.569 1.00 82.62 79 ILE A CA 1
ATOM 658 C C . ILE A 1 79 ? 24.074 -4.009 -11.178 1.00 82.62 79 ILE A C 1
ATOM 660 O O . ILE A 1 79 ? 23.433 -4.224 -12.207 1.00 82.62 79 ILE A O 1
ATOM 664 N N . TYR A 1 80 ? 24.729 -4.979 -10.538 1.00 73.81 80 TYR A N 1
ATOM 665 C CA . TYR A 1 80 ? 24.739 -6.370 -10.988 1.00 73.81 80 TYR A CA 1
ATOM 666 C C . TYR A 1 80 ? 23.398 -7.053 -10.685 1.00 73.81 80 TYR A C 1
ATOM 668 O O . TYR A 1 80 ? 23.005 -7.169 -9.523 1.00 73.81 80 TYR A O 1
ATOM 676 N N . ARG A 1 81 ? 22.717 -7.556 -11.724 1.00 66.69 81 ARG A N 1
ATOM 677 C CA . ARG A 1 81 ? 21.586 -8.487 -11.601 1.00 66.69 81 ARG A CA 1
ATOM 678 C C . ARG A 1 81 ? 22.094 -9.905 -11.905 1.00 66.69 81 ARG A C 1
ATOM 680 O O . ARG A 1 81 ? 22.439 -10.158 -13.056 1.00 66.69 81 ARG A O 1
ATOM 687 N N . PRO A 1 82 ? 22.112 -10.839 -10.935 1.00 65.56 82 PRO A N 1
ATOM 688 C CA . PRO A 1 82 ? 22.723 -12.146 -11.152 1.00 65.56 82 PRO A CA 1
ATOM 689 C C . PRO A 1 82 ? 22.049 -13.028 -12.209 1.00 65.56 82 PRO A C 1
ATOM 691 O O . PRO A 1 82 ? 22.745 -13.848 -12.792 1.00 65.56 82 PRO A O 1
ATOM 694 N N . GLU A 1 83 ? 20.744 -12.905 -12.494 1.00 59.16 83 GLU A N 1
ATOM 695 C CA . GLU A 1 83 ? 20.080 -13.881 -13.375 1.00 59.16 83 GLU A CA 1
ATOM 696 C C . GLU A 1 83 ? 18.971 -13.290 -14.266 1.00 59.16 83 GLU A C 1
ATOM 698 O O . GLU A 1 83 ? 17.837 -13.081 -13.848 1.00 59.16 83 GLU A O 1
ATOM 703 N N . MET A 1 84 ? 19.310 -13.092 -15.544 1.00 55.47 84 MET A N 1
ATOM 704 C CA . MET A 1 84 ? 18.487 -13.527 -16.686 1.00 55.47 84 MET A CA 1
ATOM 705 C C . MET A 1 84 ? 19.374 -14.311 -17.671 1.00 55.47 84 MET A C 1
ATOM 707 O O . MET A 1 84 ? 19.387 -14.051 -18.867 1.00 55.47 84 MET A O 1
ATOM 711 N N . SER A 1 85 ? 20.183 -15.238 -17.148 1.00 54.72 85 SER A N 1
ATOM 712 C CA . SER A 1 85 ? 21.074 -16.100 -17.946 1.00 54.72 85 SER A CA 1
ATOM 713 C C . SER A 1 85 ? 20.419 -17.436 -18.339 1.00 54.7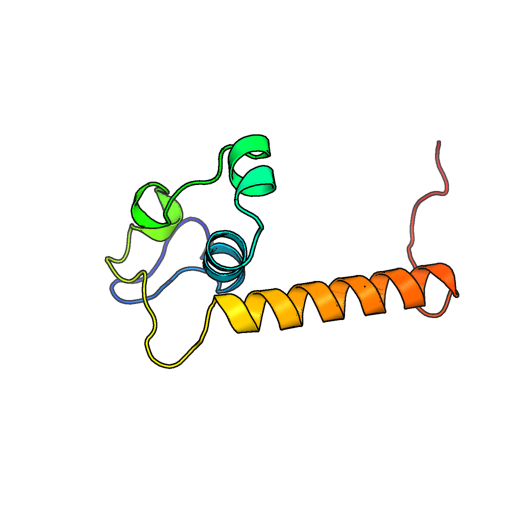2 85 SER A C 1
ATOM 715 O O . SER A 1 85 ? 21.062 -18.303 -18.921 1.00 54.72 85 SER A O 1
ATOM 717 N N . LYS A 1 86 ? 19.134 -17.647 -18.025 1.00 56.59 86 LYS A N 1
ATOM 718 C CA . LYS A 1 86 ? 18.412 -18.867 -18.412 1.00 56.59 86 LYS A CA 1
ATOM 719 C C . LYS A 1 86 ? 16.948 -18.570 -18.726 1.00 56.59 86 LYS A C 1
ATOM 721 O O . LYS A 1 86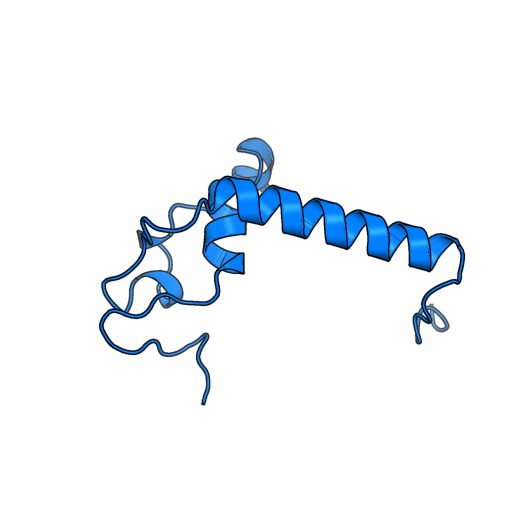 ? 16.093 -18.696 -17.854 1.00 56.59 86 LYS A O 1
ATOM 726 N N . MET A 1 87 ? 16.682 -18.204 -19.976 1.00 44.47 87 MET A N 1
ATOM 727 C CA . MET A 1 87 ? 15.504 -18.666 -20.710 1.00 44.47 87 MET A CA 1
ATOM 728 C C . MET A 1 87 ? 15.845 -18.771 -22.192 1.00 44.47 87 MET A C 1
ATOM 730 O O . MET A 1 87 ? 16.536 -17.852 -22.683 1.00 44.47 87 MET A O 1
#